Protein AF-A0AAP8HTJ8-F1 (afdb_monomer_lite)

Secondary structure (DSSP, 8-state):
----------HHHHHHHHHHHHHHHHHHHHHHTT-HHHHHHHHHHHHHHHHHHHTSTTHHHHHHHH-

Radius of gyration: 12.93 Å; chains: 1; bounding box: 29×23×35 Å

InterPro domains:
  IPR004914 Antirestriction protein [PF03230] (2-67)
  IPR042297 Antirestriction domain superfamily [G3DSA:3.30.70.3580] (1-67)

Foldseek 3Di:
DPLPLPDDDDPVLVVLLVVLVVLVVQLVVCVVVVPPVSNVVSVVVNVVSLVVLVPDPCSVSSVSSND

Organism: Escherichia coli (NCBI:txid562)

Structure (mmCIF, N/CA/C/O backbone):
data_AF-A0AAP8HTJ8-F1
#
_entry.id   AF-A0AAP8HTJ8-F1
#
loop_
_atom_site.group_PDB
_atom_site.id
_atom_site.type_symbol
_atom_site.label_atom_id
_atom_site.label_alt_id
_atom_site.label_comp_id
_atom_site.label_asym_id
_atom_site.label_entity_id
_atom_site.label_seq_id
_atom_site.pdbx_PDB_ins_code
_atom_site.Cartn_x
_atom_site.Cartn_y
_atom_site.Cartn_z
_atom_site.occupancy
_atom_site.B_iso_or_equiv
_atom_site.auth_seq_id
_atom_site.auth_comp_id
_atom_site.auth_asym_id
_atom_site.auth_atom_id
_atom_site.pdbx_PDB_model_num
ATOM 1 N N . GLY A 1 1 ? -9.795 -15.911 -6.957 1.00 41.22 1 GLY A N 1
ATOM 2 C CA . GLY A 1 1 ? -10.866 -15.641 -5.992 1.00 41.22 1 GLY A CA 1
ATOM 3 C C . GLY A 1 1 ? -10.914 -14.150 -5.844 1.00 41.22 1 GLY A C 1
ATOM 4 O O . GLY A 1 1 ? -9.854 -13.558 -5.733 1.00 41.22 1 GLY A O 1
ATOM 5 N N . GLU A 1 2 ? -12.085 -13.543 -5.974 1.00 47.19 2 GLU A N 1
ATOM 6 C CA . GLU A 1 2 ? -12.275 -12.154 -5.556 1.00 47.19 2 GLU A CA 1
ATOM 7 C C . GLU A 1 2 ? -11.903 -12.074 -4.073 1.00 47.19 2 GLU A C 1
ATOM 9 O O . GLU A 1 2 ? -12.512 -12.760 -3.249 1.00 47.19 2 GLU A O 1
ATOM 14 N N . ASN A 1 3 ? -10.874 -11.295 -3.741 1.00 55.31 3 ASN A N 1
ATOM 15 C CA . ASN A 1 3 ? -10.603 -10.913 -2.363 1.00 55.31 3 ASN A CA 1
ATOM 16 C C . ASN A 1 3 ? -11.777 -10.037 -1.932 1.00 55.31 3 ASN A C 1
ATOM 18 O O . ASN A 1 3 ? -11.800 -8.833 -2.181 1.00 55.31 3 ASN A O 1
ATOM 22 N N . TRP A 1 4 ? -12.811 -10.676 -1.378 1.00 60.88 4 TRP A N 1
ATOM 23 C CA . TRP A 1 4 ? -13.978 -10.029 -0.785 1.00 60.88 4 TRP A CA 1
ATOM 24 C C . TRP A 1 4 ? -13.528 -9.316 0.490 1.00 60.88 4 TRP A C 1
ATOM 26 O O . TRP A 1 4 ? -13.752 -9.761 1.616 1.00 60.88 4 TRP A O 1
ATOM 36 N N . PHE A 1 5 ? -12.817 -8.210 0.301 1.00 73.50 5 PHE A N 1
ATOM 37 C CA . PHE A 1 5 ? -12.481 -7.293 1.365 1.00 73.50 5 PHE A CA 1
ATOM 38 C C . PHE A 1 5 ? -13.757 -6.546 1.774 1.00 73.50 5 PHE A C 1
ATOM 40 O O . PHE A 1 5 ? -14.101 -5.516 1.205 1.00 73.50 5 PHE A O 1
ATOM 47 N N . ASP A 1 6 ? -14.482 -7.101 2.747 1.00 79.31 6 ASP A N 1
ATOM 48 C CA . ASP A 1 6 ? -15.742 -6.554 3.284 1.00 79.31 6 ASP A CA 1
ATOM 49 C C . ASP A 1 6 ? -15.534 -5.845 4.636 1.00 79.31 6 ASP A C 1
ATOM 51 O O . ASP A 1 6 ? -16.359 -5.889 5.548 1.00 79.31 6 ASP A O 1
ATOM 55 N N . ARG A 1 7 ? -14.360 -5.231 4.826 1.00 81.94 7 ARG A N 1
ATOM 56 C CA . ARG A 1 7 ? -14.055 -4.472 6.044 1.00 81.94 7 ARG A CA 1
ATOM 57 C C . ARG A 1 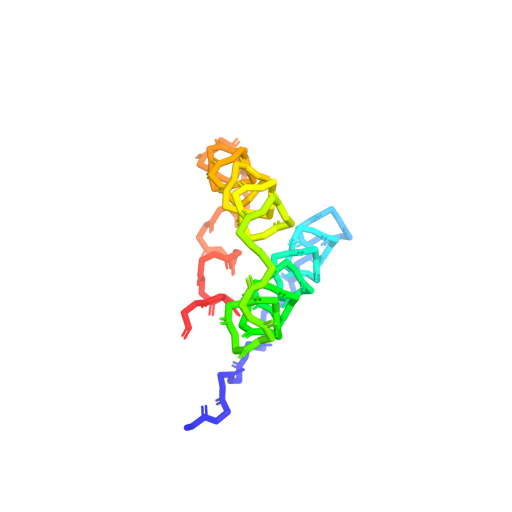7 ? -14.207 -2.985 5.774 1.00 81.94 7 ARG A C 1
ATOM 59 O O . ARG A 1 7 ? -13.679 -2.460 4.798 1.00 81.94 7 ARG A O 1
ATOM 66 N N . THR A 1 8 ? -14.888 -2.290 6.682 1.00 88.31 8 THR A N 1
ATOM 67 C CA . THR A 1 8 ? -14.857 -0.825 6.699 1.00 88.31 8 THR A CA 1
ATOM 68 C C . THR A 1 8 ? -13.456 -0.371 7.087 1.00 88.31 8 THR A C 1
ATOM 70 O O . THR A 1 8 ? -12.924 -0.808 8.106 1.00 88.31 8 THR A O 1
ATOM 73 N N . VAL A 1 9 ? -12.881 0.506 6.272 1.00 91.75 9 VAL A N 1
ATOM 74 C CA . VAL A 1 9 ? -11.584 1.146 6.505 1.00 91.75 9 VAL A CA 1
ATOM 75 C C . VAL A 1 9 ? -11.755 2.655 6.518 1.00 91.75 9 VAL A C 1
ATOM 77 O O . VAL A 1 9 ? -12.721 3.183 5.955 1.00 91.75 9 VAL A O 1
ATOM 80 N N . SER A 1 10 ? -10.824 3.366 7.146 1.00 95.94 10 SER A N 1
ATOM 81 C CA . SER A 1 10 ? -10.788 4.821 7.021 1.00 95.94 10 SER A CA 1
ATOM 82 C C . SER A 1 10 ? -10.526 5.258 5.573 1.00 95.94 10 SER A C 1
ATOM 84 O O . SER A 1 10 ? -10.025 4.500 4.739 1.00 95.94 10 SER A O 1
ATOM 86 N N . ALA A 1 11 ? -10.837 6.521 5.272 1.00 95.19 11 ALA A N 1
ATOM 87 C CA . ALA A 1 11 ? -10.526 7.112 3.971 1.00 95.19 11 ALA A CA 1
ATOM 88 C C . ALA A 1 11 ? -9.013 7.116 3.673 1.00 95.19 11 ALA A C 1
ATOM 90 O O . ALA A 1 11 ? -8.626 7.001 2.512 1.00 95.19 11 ALA A O 1
ATOM 91 N N . ASP A 1 12 ? -8.174 7.215 4.709 1.00 96.06 12 ASP A N 1
ATOM 92 C CA . ASP A 1 12 ? -6.717 7.176 4.572 1.00 96.06 12 ASP A CA 1
ATOM 93 C C . ASP A 1 12 ? -6.245 5.776 4.156 1.00 96.06 12 ASP A C 1
ATOM 95 O O . ASP A 1 12 ? -5.629 5.607 3.101 1.00 96.06 12 ASP A O 1
ATOM 99 N N . ALA A 1 13 ? -6.675 4.747 4.894 1.00 95.19 13 ALA A N 1
ATOM 100 C CA . ALA A 1 13 ? -6.402 3.353 4.560 1.00 95.19 13 ALA A CA 1
ATOM 101 C C . ALA A 1 13 ? -6.946 2.967 3.173 1.00 95.19 13 ALA A C 1
ATOM 103 O O . ALA A 1 13 ? -6.252 2.299 2.404 1.00 95.19 13 ALA A O 1
ATOM 104 N N . ALA A 1 14 ? -8.144 3.433 2.805 1.00 94.94 14 ALA A N 1
ATOM 105 C CA . ALA A 1 14 ? -8.690 3.243 1.461 1.00 94.94 14 ALA A CA 1
ATOM 106 C C . ALA A 1 14 ? -7.805 3.889 0.380 1.00 94.94 14 ALA A C 1
ATOM 108 O O . ALA A 1 14 ? -7.544 3.275 -0.656 1.00 94.94 14 ALA A O 1
ATOM 109 N N . GLY A 1 15 ? -7.306 5.105 0.624 1.00 95.69 15 GLY A N 1
ATOM 110 C CA . GLY A 1 15 ? -6.374 5.791 -0.271 1.00 95.69 15 GLY A CA 1
ATOM 111 C C . GLY A 1 15 ? -5.069 5.015 -0.463 1.00 95.69 15 GLY A C 1
ATOM 112 O O . GLY A 1 15 ? -4.583 4.892 -1.591 1.00 95.69 15 GLY A O 1
ATOM 113 N N . ILE A 1 16 ? -4.540 4.427 0.610 1.00 96.00 16 ILE A N 1
ATOM 114 C CA . ILE A 1 16 ? -3.344 3.578 0.571 1.00 96.00 16 ILE A CA 1
ATOM 115 C C . ILE A 1 16 ? -3.593 2.305 -0.252 1.00 96.00 16 ILE A C 1
ATOM 117 O O . ILE A 1 16 ? -2.790 1.989 -1.133 1.00 96.00 16 ILE A O 1
ATOM 121 N N . ILE A 1 17 ? -4.717 1.614 -0.025 1.00 94.31 17 ILE A N 1
ATOM 122 C CA . ILE A 1 17 ? -5.101 0.404 -0.774 1.00 94.31 17 ILE A CA 1
ATOM 123 C C . ILE A 1 17 ? -5.191 0.714 -2.272 1.00 94.31 17 ILE A C 1
ATOM 125 O O . ILE A 1 17 ? -4.528 0.066 -3.084 1.00 94.31 17 ILE A O 1
ATOM 129 N N . LEU A 1 18 ? -5.948 1.750 -2.647 1.00 95.31 18 LEU A N 1
ATOM 130 C CA . LEU A 1 18 ? -6.105 2.155 -4.047 1.00 95.31 18 LEU A CA 1
ATOM 131 C C . LEU A 1 18 ? -4.766 2.529 -4.690 1.00 95.31 18 LEU A C 1
ATOM 133 O O . LEU A 1 18 ? -4.493 2.140 -5.826 1.00 95.31 18 LEU A O 1
ATOM 137 N N . THR A 1 19 ? -3.908 3.243 -3.959 1.00 95.94 19 THR A N 1
ATOM 138 C CA . THR A 1 19 ? -2.575 3.618 -4.445 1.00 95.94 19 THR A CA 1
ATOM 139 C C . THR A 1 19 ? -1.711 2.381 -4.702 1.00 95.94 19 THR A C 1
ATOM 141 O O . THR A 1 19 ? -1.075 2.299 -5.754 1.00 95.94 19 THR A O 1
ATOM 144 N N . SER A 1 20 ? -1.727 1.395 -3.799 1.00 94.19 20 SER A N 1
ATOM 145 C CA . SER A 1 20 ? -0.971 0.147 -3.962 1.00 94.19 20 SER A CA 1
ATOM 146 C C . SER A 1 20 ? -1.454 -0.667 -5.167 1.00 94.19 20 SER A C 1
ATOM 148 O O . SER A 1 20 ? -0.641 -1.094 -5.989 1.00 94.19 20 SER A O 1
ATOM 150 N N . LEU A 1 21 ? -2.773 -0.791 -5.357 1.00 93.56 21 LEU A N 1
ATOM 151 C CA . LEU A 1 21 ? -3.359 -1.479 -6.515 1.00 93.56 21 LEU A CA 1
ATOM 152 C C . LEU A 1 21 ? -2.958 -0.822 -7.844 1.00 93.56 21 LEU A C 1
ATOM 154 O O . LEU A 1 21 ? -2.605 -1.509 -8.807 1.00 93.56 21 LEU A O 1
ATOM 158 N N . VAL A 1 22 ? -2.970 0.514 -7.901 1.00 94.94 22 VAL A N 1
ATOM 159 C CA . VAL A 1 22 ? -2.539 1.258 -9.092 1.00 94.94 22 VAL A CA 1
ATOM 160 C C . VAL A 1 22 ? -1.048 1.054 -9.352 1.00 94.94 22 VAL A C 1
ATOM 162 O O . VAL A 1 22 ? -0.674 0.780 -10.492 1.00 94.94 22 VAL A O 1
ATOM 165 N N . ILE A 1 23 ? -0.196 1.141 -8.326 1.00 93.81 23 ILE A N 1
ATOM 166 C CA . ILE A 1 23 ? 1.249 0.906 -8.467 1.00 93.81 23 ILE A CA 1
ATOM 167 C C . ILE A 1 23 ? 1.518 -0.512 -8.976 1.00 93.81 23 ILE A C 1
ATOM 169 O O . ILE A 1 23 ? 2.259 -0.663 -9.948 1.00 93.81 23 ILE A O 1
ATOM 173 N N . ASN A 1 24 ? 0.873 -1.530 -8.400 1.00 91.44 24 ASN A N 1
ATOM 174 C CA . ASN A 1 24 ? 1.007 -2.920 -8.840 1.00 91.44 24 ASN A CA 1
ATOM 175 C C . ASN A 1 24 ? 0.599 -3.095 -10.308 1.00 91.44 24 ASN A C 1
ATOM 177 O O . ASN A 1 24 ? 1.327 -3.700 -11.100 1.00 91.44 24 ASN A O 1
ATOM 181 N N . ARG A 1 25 ? -0.529 -2.498 -10.711 1.00 91.31 25 ARG A N 1
ATOM 182 C CA . ARG A 1 25 ? -0.987 -2.543 -12.104 1.00 91.31 25 ARG A CA 1
ATOM 183 C C . ARG A 1 25 ? -0.001 -1.872 -13.059 1.00 91.31 25 ARG A C 1
ATOM 185 O O . ARG A 1 25 ? 0.290 -2.426 -14.118 1.00 91.31 25 ARG A O 1
ATOM 192 N N . GLN A 1 26 ? 0.502 -0.691 -12.709 1.00 92.81 26 GLN A N 1
ATOM 193 C CA . GLN A 1 26 ? 1.472 0.043 -13.527 1.00 92.81 26 GLN A CA 1
ATOM 194 C C . GLN A 1 26 ? 2.795 -0.719 -13.640 1.00 92.81 26 GLN A C 1
ATOM 196 O O . GLN A 1 26 ? 3.365 -0.815 -14.723 1.00 92.81 26 GLN A O 1
ATOM 201 N N . LEU A 1 27 ? 3.258 -1.317 -12.545 1.00 91.56 27 LEU A N 1
ATOM 202 C CA . LEU A 1 27 ? 4.478 -2.114 -12.517 1.00 91.56 27 LEU A CA 1
ATOM 203 C C . LEU A 1 27 ? 4.381 -3.324 -13.449 1.00 91.56 27 LEU A C 1
ATOM 205 O O . LEU A 1 27 ? 5.327 -3.589 -14.189 1.00 91.56 27 LEU A O 1
ATOM 209 N N . TRP A 1 28 ? 3.229 -3.999 -13.477 1.00 89.50 28 TRP A N 1
ATOM 210 C CA . TRP A 1 28 ? 2.974 -5.093 -14.414 1.00 89.50 28 TRP A CA 1
ATOM 211 C C . TRP A 1 28 ? 3.013 -4.617 -15.875 1.00 89.50 28 TRP A C 1
ATOM 213 O O . TRP A 1 28 ? 3.693 -5.219 -16.702 1.00 89.50 28 TRP A O 1
ATOM 223 N N . LEU A 1 29 ? 2.362 -3.487 -16.177 1.00 91.94 29 LEU A N 1
ATOM 224 C CA . LEU A 1 29 ? 2.334 -2.895 -17.521 1.00 91.94 29 LEU A CA 1
ATOM 225 C C . LEU A 1 29 ? 3.728 -2.494 -18.029 1.00 91.94 29 LEU A C 1
ATOM 227 O O . LEU A 1 29 ? 4.076 -2.799 -19.166 1.00 91.94 29 LEU A O 1
ATOM 231 N N . TYR A 1 30 ? 4.539 -1.819 -17.208 1.00 87.94 30 TYR A N 1
ATOM 232 C CA . TYR A 1 30 ? 5.867 -1.356 -17.633 1.00 87.94 30 TYR A CA 1
ATOM 233 C C . TYR A 1 30 ? 6.919 -2.460 -17.661 1.00 87.94 30 TYR A C 1
ATOM 235 O O . TYR A 1 30 ? 7.876 -2.367 -18.435 1.00 87.94 30 TYR A O 1
ATOM 243 N N . HIS A 1 31 ? 6.742 -3.494 -16.836 1.00 83.31 31 HIS A N 1
ATOM 244 C CA . HIS A 1 31 ? 7.560 -4.693 -16.912 1.00 83.31 31 HIS A CA 1
ATOM 245 C C . HIS A 1 31 ? 7.330 -5.413 -18.245 1.00 83.31 31 HIS A C 1
ATOM 247 O O . HIS A 1 31 ? 8.297 -5.743 -18.928 1.00 83.31 31 HIS A O 1
ATOM 253 N N . ASP A 1 32 ? 6.066 -5.590 -18.641 1.00 86.56 32 ASP A N 1
ATOM 254 C CA . ASP A 1 32 ? 5.694 -6.191 -19.927 1.00 86.56 32 ASP A CA 1
ATOM 255 C C . ASP A 1 32 ? 6.157 -5.338 -21.121 1.00 86.56 32 ASP A C 1
ATOM 257 O O . ASP A 1 32 ? 6.700 -5.852 -22.096 1.00 86.56 32 ASP A O 1
ATOM 261 N N . SER A 1 33 ? 6.071 -4.007 -21.008 1.00 85.44 33 SER A N 1
ATOM 262 C CA . SER A 1 33 ? 6.518 -3.084 -22.059 1.00 85.44 33 SER A CA 1
ATOM 263 C C . SER A 1 33 ? 8.045 -2.912 -22.157 1.00 85.44 33 SER A C 1
ATOM 265 O O . SER A 1 33 ? 8.509 -2.114 -22.974 1.00 85.44 33 SER A O 1
ATOM 267 N N . GLY A 1 34 ? 8.837 -3.549 -21.285 1.00 85.00 34 GLY A N 1
ATOM 268 C CA . GLY A 1 34 ? 10.302 -3.427 -21.255 1.00 85.00 34 GLY A CA 1
ATOM 269 C C . GLY A 1 34 ? 10.842 -2.062 -20.795 1.00 85.00 34 GLY A C 1
ATOM 270 O O . GLY A 1 34 ? 12.018 -1.758 -21.005 1.00 85.00 34 GLY A O 1
ATOM 271 N N . SER A 1 35 ? 10.021 -1.217 -20.159 1.00 88.38 35 SER A N 1
ATOM 272 C CA . SER A 1 35 ? 10.453 0.108 -19.695 1.00 88.38 35 SER A CA 1
ATOM 273 C C . SER A 1 35 ? 11.174 0.007 -18.349 1.00 88.38 35 SER A C 1
ATOM 275 O O . SER A 1 35 ? 10.574 0.138 -17.278 1.00 88.38 35 SER A O 1
ATOM 277 N N . ALA A 1 36 ? 12.487 -0.236 -18.391 1.00 87.81 36 ALA A N 1
ATOM 278 C CA . ALA A 1 36 ? 13.301 -0.472 -17.195 1.00 87.81 36 ALA A CA 1
ATOM 279 C C . ALA A 1 36 ? 13.302 0.713 -16.208 1.00 87.81 36 ALA A C 1
ATOM 281 O O . ALA A 1 36 ? 13.222 0.505 -14.997 1.00 87.81 36 ALA A O 1
ATOM 282 N N . GLY A 1 37 ? 13.340 1.954 -16.709 1.00 91.06 37 GLY A N 1
ATOM 283 C CA . GLY A 1 37 ? 13.345 3.157 -15.868 1.00 91.06 37 GLY A CA 1
ATOM 284 C C . GLY A 1 37 ? 12.037 3.351 -15.098 1.00 91.06 37 GLY A C 1
ATOM 285 O O . GLY A 1 37 ? 12.059 3.579 -13.888 1.00 91.06 37 GLY A O 1
ATOM 286 N N . LEU A 1 38 ? 10.893 3.192 -15.774 1.00 90.12 38 LEU A N 1
ATOM 287 C CA . LEU A 1 38 ? 9.583 3.285 -15.124 1.00 90.12 38 LEU A CA 1
ATOM 288 C C . LEU A 1 38 ? 9.356 2.104 -14.180 1.00 90.12 38 LEU A C 1
ATOM 290 O O . LEU A 1 38 ? 8.939 2.311 -13.045 1.00 90.12 38 LEU A O 1
ATOM 294 N N . THR A 1 39 ? 9.720 0.887 -14.588 1.00 91.88 39 THR A N 1
ATOM 295 C CA . THR A 1 39 ? 9.639 -0.298 -13.720 1.00 91.88 39 THR A CA 1
ATOM 296 C C . THR A 1 39 ? 10.425 -0.096 -12.423 1.00 91.88 39 THR A C 1
ATOM 298 O O . THR A 1 39 ? 9.922 -0.396 -11.340 1.00 91.88 39 THR A O 1
ATOM 301 N N . HIS A 1 40 ? 11.641 0.456 -12.502 1.00 91.88 40 HIS A N 1
ATOM 302 C CA . HIS A 1 40 ? 12.443 0.757 -11.317 1.00 91.88 40 HIS A CA 1
ATOM 303 C C . HIS A 1 40 ? 11.788 1.825 -10.429 1.00 91.88 40 HIS A C 1
ATOM 305 O O . HIS A 1 40 ? 11.688 1.631 -9.217 1.00 91.88 40 HIS A O 1
ATOM 311 N N . LEU A 1 41 ? 11.281 2.911 -11.022 1.00 93.56 41 LEU A N 1
ATOM 312 C CA . LEU A 1 41 ? 10.583 3.968 -10.289 1.00 93.56 41 LEU A CA 1
ATOM 313 C C . LEU A 1 41 ? 9.364 3.425 -9.526 1.00 93.56 41 LEU A C 1
ATOM 315 O O . LEU A 1 41 ? 9.216 3.702 -8.336 1.00 93.56 41 LEU A O 1
ATOM 319 N N . TYR A 1 42 ? 8.518 2.627 -10.182 1.00 92.62 42 TYR A N 1
ATOM 320 C CA . TYR A 1 42 ? 7.339 2.041 -9.542 1.00 92.62 42 TYR A CA 1
ATOM 321 C C . TYR A 1 42 ? 7.716 1.021 -8.460 1.00 92.62 42 TYR A C 1
ATOM 323 O O . TYR A 1 42 ? 7.082 1.026 -7.411 1.00 92.62 42 TYR A O 1
ATOM 331 N N . ARG A 1 43 ? 8.794 0.237 -8.629 1.00 93.00 43 ARG A N 1
ATOM 332 C CA . ARG A 1 43 ? 9.322 -0.638 -7.558 1.00 93.00 43 ARG A CA 1
ATOM 333 C C . ARG A 1 43 ? 9.770 0.147 -6.327 1.00 93.00 43 ARG A C 1
ATOM 335 O O . ARG A 1 43 ? 9.506 -0.270 -5.205 1.00 93.00 43 ARG A O 1
ATOM 342 N N . MET A 1 44 ? 10.443 1.283 -6.514 1.00 95.88 44 MET A N 1
ATOM 343 C CA . MET A 1 44 ? 10.840 2.134 -5.387 1.00 95.88 44 MET A CA 1
ATOM 344 C C . MET A 1 44 ? 9.626 2.716 -4.659 1.00 95.88 44 MET A C 1
ATOM 346 O O . MET A 1 44 ? 9.634 2.801 -3.432 1.00 95.88 44 MET A O 1
ATOM 350 N N . ARG A 1 45 ? 8.589 3.127 -5.402 1.00 95.50 45 ARG A N 1
ATOM 351 C CA . ARG A 1 45 ? 7.349 3.646 -4.809 1.00 95.50 45 ARG A CA 1
ATOM 352 C C . ARG A 1 45 ? 6.565 2.568 -4.077 1.00 95.50 45 ARG A C 1
ATOM 354 O O . ARG A 1 45 ? 6.094 2.846 -2.981 1.00 95.50 45 ARG A O 1
ATOM 361 N N . ASP A 1 46 ? 6.506 1.361 -4.627 1.00 94.38 46 ASP A N 1
ATOM 362 C CA . ASP A 1 46 ? 5.927 0.199 -3.955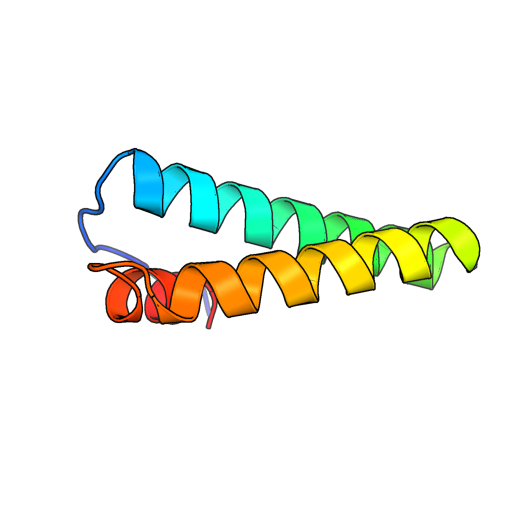 1.00 94.38 46 ASP A CA 1
ATOM 363 C C . ASP A 1 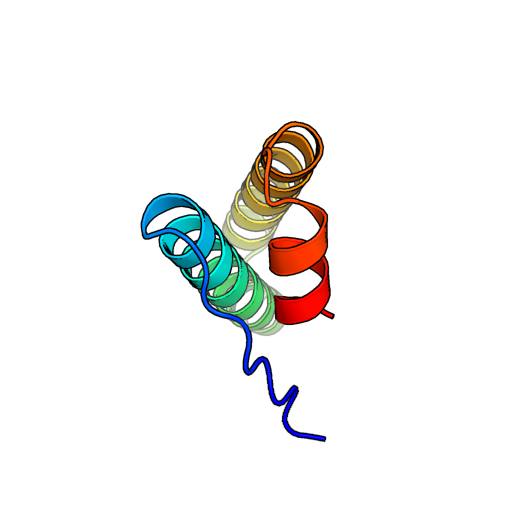46 ? 6.629 -0.052 -2.610 1.00 94.38 46 ASP A C 1
ATOM 365 O O . ASP A 1 46 ? 5.991 -0.022 -1.563 1.00 94.38 46 ASP A O 1
ATOM 369 N N . ALA A 1 47 ? 7.964 -0.134 -2.597 1.00 94.69 47 ALA A N 1
ATOM 370 C CA . ALA A 1 47 ? 8.730 -0.338 -1.364 1.00 94.69 47 ALA A CA 1
ATOM 371 C C . ALA A 1 47 ? 8.525 0.777 -0.316 1.00 94.69 47 ALA A C 1
ATOM 373 O O . ALA A 1 47 ? 8.455 0.508 0.885 1.00 94.69 47 ALA A O 1
ATOM 374 N N . GLN A 1 48 ? 8.429 2.038 -0.751 1.00 95.62 48 GLN A N 1
ATOM 375 C CA . GLN A 1 48 ? 8.129 3.161 0.144 1.00 95.62 48 GLN A CA 1
ATOM 376 C C . GLN A 1 48 ? 6.723 3.058 0.737 1.00 95.62 48 GLN A C 1
ATOM 378 O O . GLN A 1 48 ? 6.546 3.335 1.922 1.00 95.62 48 GLN A O 1
ATOM 383 N N . LEU A 1 49 ? 5.746 2.648 -0.073 1.00 95.31 49 LEU A N 1
ATOM 384 C CA . LEU A 1 49 ? 4.370 2.469 0.367 1.00 95.31 49 LEU A CA 1
ATOM 385 C C . LEU A 1 49 ? 4.253 1.307 1.360 1.00 95.31 49 LEU A C 1
ATOM 387 O O . LEU A 1 49 ? 3.643 1.482 2.408 1.00 95.31 49 LEU A O 1
ATOM 391 N N . TRP A 1 50 ? 4.912 0.173 1.107 1.00 94.75 50 TRP A N 1
ATOM 392 C CA . TRP A 1 50 ? 4.949 -0.958 2.044 1.00 94.75 50 TRP A CA 1
ATOM 393 C C . TRP A 1 50 ? 5.532 -0.576 3.401 1.00 94.75 50 TRP A C 1
ATOM 395 O O . TRP A 1 50 ? 4.951 -0.889 4.438 1.00 94.75 50 TRP A O 1
ATOM 405 N N . ARG A 1 51 ? 6.630 0.187 3.405 1.00 95.56 51 ARG A N 1
ATOM 406 C CA . ARG A 1 51 ? 7.195 0.721 4.648 1.00 95.56 51 ARG A CA 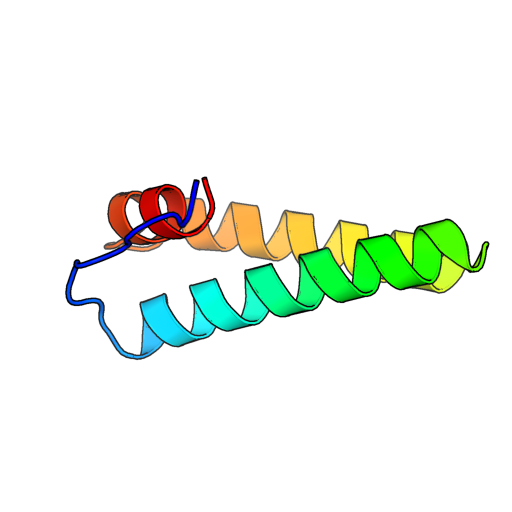1
ATOM 407 C C . ARG A 1 51 ? 6.242 1.684 5.354 1.00 95.56 51 ARG A C 1
ATOM 409 O O . ARG A 1 51 ? 6.251 1.755 6.574 1.00 95.56 51 ARG A O 1
ATOM 416 N N . HIS A 1 52 ? 5.447 2.450 4.612 1.00 94.31 52 HIS A N 1
ATOM 417 C CA . HIS A 1 52 ? 4.450 3.338 5.203 1.00 94.31 52 HIS A CA 1
ATOM 418 C C . HIS A 1 52 ? 3.295 2.554 5.846 1.00 94.31 52 HIS A C 1
ATOM 420 O O . HIS A 1 52 ? 2.895 2.878 6.963 1.00 94.31 52 HIS A O 1
ATOM 426 N N . ILE A 1 53 ? 2.815 1.493 5.186 1.00 95.44 53 ILE A N 1
ATOM 427 C CA . ILE A 1 53 ? 1.741 0.625 5.693 1.00 95.44 53 ILE A CA 1
ATOM 428 C C . ILE A 1 53 ? 2.133 -0.022 7.024 1.00 95.44 53 ILE A C 1
ATOM 430 O O . ILE A 1 53 ? 1.291 -0.107 7.913 1.00 95.44 53 ILE A O 1
ATOM 434 N N . GLU A 1 54 ? 3.397 -0.419 7.194 1.00 94.56 54 GLU A N 1
ATOM 435 C CA . GLU A 1 54 ? 3.903 -1.061 8.417 1.00 94.56 54 GLU A CA 1
ATOM 436 C C . GLU A 1 54 ? 3.590 -0.272 9.699 1.00 94.56 54 GLU A C 1
ATOM 438 O O . GLU A 1 54 ? 3.305 -0.867 10.738 1.00 94.56 54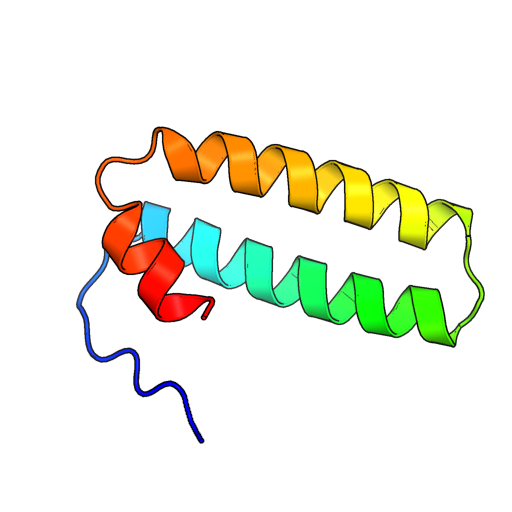 GLU A O 1
ATOM 443 N N . PHE A 1 55 ? 3.577 1.061 9.618 1.00 94.94 55 PHE A N 1
ATOM 444 C CA . PHE A 1 55 ? 3.316 1.946 10.756 1.00 94.94 55 PHE A CA 1
ATOM 445 C C . PHE A 1 55 ? 1.887 2.506 10.784 1.00 94.94 55 PHE A C 1
ATOM 447 O O . PHE A 1 55 ? 1.562 3.303 11.667 1.00 94.94 55 PHE A O 1
ATOM 454 N N . HIS A 1 56 ? 1.027 2.119 9.838 1.00 95.25 56 HIS A N 1
ATOM 455 C CA . HIS A 1 56 ? -0.353 2.589 9.776 1.00 95.25 56 HIS A CA 1
ATOM 456 C C . HIS A 1 56 ? -1.227 1.854 10.817 1.00 95.25 56 HIS A C 1
ATOM 458 O O . HIS A 1 56 ? -1.149 0.629 10.918 1.00 95.25 56 HIS A O 1
ATOM 464 N N . PRO A 1 57 ? -2.108 2.541 11.573 1.00 96.19 57 PRO A N 1
ATOM 465 C CA . PRO A 1 57 ? -2.949 1.903 12.598 1.00 96.19 57 PRO A CA 1
ATOM 466 C C . PRO A 1 57 ? -3.879 0.807 12.048 1.00 96.19 57 PRO A C 1
ATOM 468 O O . PRO A 1 57 ? -4.236 -0.125 12.763 1.00 96.19 57 PRO A O 1
ATOM 471 N N . GLU A 1 58 ? -4.248 0.891 10.769 1.00 95.62 58 GLU A N 1
ATOM 472 C CA . GLU A 1 58 ? -5.061 -0.111 10.061 1.00 95.62 58 GLU A CA 1
ATOM 473 C C . GLU A 1 58 ? -4.224 -1.069 9.190 1.00 95.62 58 GLU A C 1
ATOM 475 O O . GLU A 1 58 ? -4.759 -1.666 8.256 1.00 95.62 58 GLU A O 1
ATOM 480 N N . CYS A 1 59 ? -2.922 -1.237 9.458 1.00 94.75 59 CYS A N 1
ATOM 481 C CA . CYS A 1 59 ? -2.019 -2.057 8.634 1.00 94.75 59 CYS A CA 1
ATOM 482 C C . CYS A 1 59 ? -2.572 -3.461 8.344 1.00 94.75 59 CYS A C 1
ATOM 484 O O . CYS A 1 59 ? -2.570 -3.897 7.201 1.00 94.75 59 CYS A O 1
ATOM 486 N N . ASN A 1 60 ? -3.165 -4.126 9.339 1.00 92.56 60 ASN A N 1
ATOM 487 C CA . ASN A 1 60 ? -3.773 -5.450 9.179 1.00 92.56 60 ASN A CA 1
ATOM 488 C C . ASN A 1 60 ? -4.959 -5.465 8.202 1.00 92.56 60 ASN A C 1
ATOM 490 O O . ASN A 1 60 ? -5.180 -6.459 7.515 1.00 92.56 60 ASN A O 1
ATOM 494 N N . ALA A 1 61 ? -5.751 -4.390 8.162 1.00 92.38 61 ALA A N 1
ATOM 495 C CA . ALA A 1 61 ? -6.854 -4.265 7.215 1.00 92.38 61 ALA A CA 1
ATOM 496 C C . ALA A 1 61 ? -6.322 -3.967 5.810 1.00 92.38 61 ALA A C 1
ATOM 498 O O . ALA A 1 61 ? -6.782 -4.570 4.851 1.00 92.38 61 ALA A O 1
ATOM 499 N N . ILE A 1 62 ? -5.304 -3.111 5.700 1.00 93.31 62 ILE A N 1
ATOM 500 C CA . ILE A 1 62 ? -4.643 -2.816 4.426 1.00 93.31 62 ILE A CA 1
ATOM 501 C C . ILE A 1 62 ? -3.990 -4.080 3.849 1.00 93.31 62 ILE A C 1
ATOM 503 O O . ILE A 1 62 ? -4.198 -4.381 2.681 1.00 93.31 62 ILE A O 1
ATOM 507 N N . TYR A 1 63 ? -3.269 -4.866 4.654 1.00 92.19 63 TYR A N 1
ATOM 508 C CA . TYR A 1 63 ? -2.685 -6.135 4.212 1.00 92.19 63 TYR A CA 1
ATOM 509 C C . TYR A 1 63 ? -3.750 -7.12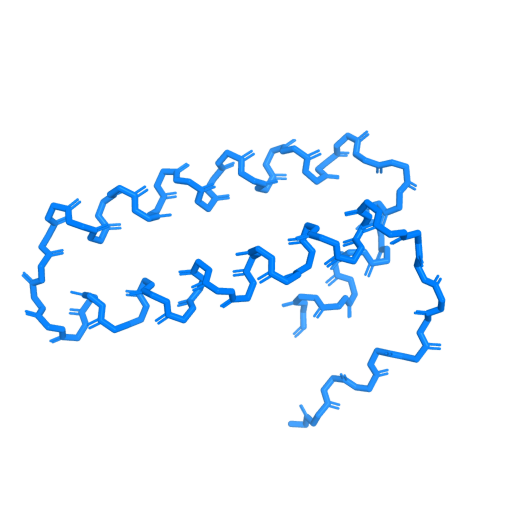4 3.747 1.00 92.19 63 TYR A C 1
ATOM 511 O O . TYR A 1 63 ? -3.613 -7.685 2.671 1.00 92.19 63 TYR A O 1
ATOM 519 N N . ALA A 1 64 ? -4.844 -7.274 4.497 1.00 91.44 64 ALA A N 1
ATOM 520 C CA . ALA A 1 64 ? -5.943 -8.156 4.105 1.00 91.44 64 ALA A CA 1
ATOM 521 C C . ALA A 1 64 ? -6.678 -7.711 2.825 1.00 91.44 64 ALA A C 1
ATOM 523 O O . ALA A 1 64 ? -7.404 -8.510 2.246 1.00 91.44 64 ALA A O 1
ATOM 524 N N . ALA A 1 65 ? -6.549 -6.446 2.417 1.00 90.75 65 ALA A N 1
ATOM 525 C CA . ALA A 1 65 ? -7.099 -5.947 1.158 1.00 90.75 65 ALA A CA 1
ATOM 526 C C . ALA A 1 65 ? -6.150 -6.140 -0.038 1.00 90.75 65 ALA A C 1
ATOM 528 O O . ALA A 1 65 ? -6.595 -6.045 -1.182 1.00 90.75 65 ALA A O 1
ATOM 529 N N . LEU A 1 66 ? -4.849 -6.312 0.223 1.00 89.12 66 LEU A N 1
ATOM 530 C CA . LEU A 1 66 ? -3.792 -6.386 -0.791 1.00 89.12 66 LEU A CA 1
ATOM 531 C C . LEU A 1 66 ? -3.250 -7.806 -1.013 1.00 89.12 66 LEU A C 1
ATOM 533 O O . LEU A 1 66 ? -2.665 -8.047 -2.070 1.00 89.12 66 LEU A O 1
ATOM 537 N N . ASP A 1 67 ? -3.417 -8.702 -0.038 1.00 84.62 67 ASP A N 1
ATOM 538 C CA . ASP A 1 67 ? -3.372 -10.163 -0.226 1.00 84.62 67 ASP A CA 1
ATOM 539 C C . ASP A 1 67 ? -4.539 -10.594 -1.117 1.00 84.62 67 ASP A C 1
ATOM 541 O O . ASP A 1 67 ? -4.348 -11.398 -2.063 1.00 84.62 67 ASP A O 1
#

pLDDT: mean 89.5, std 10.75, range [41.22, 96.19]

Sequence (67 aa):
GENWFDRTVSADAAGIILTSLVINRQLWLYHDSGSAGLTHLYRMRDAQLWRHIEFHPECNAIYAALD